Protein AF-A0A0G1N3A7-F1 (afdb_monomer_lite)

Foldseek 3Di:
DVVLVVLLVVLVVVLVVVVVVCVVVVPPEADEDEDEDPSCPPCSNVVSNVVVVVVVVSNYHYDYDPDHPPDPVVVVVVVVVVD

Sequence (83 aa):
MVASNILHQAALELVKMVLTVNRKLEFTQGFDLVLVGSVVQQPEIKDEVAHRLAEANVGANVTIPTQPPVFGAVKMALRSLKS

pLDDT: mean 83.54, std 13.51, range [47.41, 97.19]

Structure (mmCIF, N/CA/C/O backbone):
data_AF-A0A0G1N3A7-F1
#
_entry.id   AF-A0A0G1N3A7-F1
#
loop_
_atom_site.group_PDB
_atom_site.id
_atom_site.type_symbol
_atom_site.label_atom_id
_atom_site.label_alt_id
_atom_site.label_comp_id
_atom_site.label_asym_id
_atom_site.label_entity_id
_atom_site.label_seq_id
_atom_site.pdbx_PDB_ins_code
_atom_site.Cartn_x
_atom_site.Cartn_y
_atom_site.Cartn_z
_atom_site.occupancy
_atom_site.B_iso_or_equiv
_atom_site.auth_seq_id
_atom_site.auth_comp_id
_atom_site.auth_asym_id
_atom_site.auth_atom_id
_atom_site.pdbx_PDB_model_num
ATOM 1 N N . MET A 1 1 ? 20.994 -7.009 -11.731 1.00 63.66 1 MET A N 1
ATOM 2 C CA . MET A 1 1 ? 20.401 -6.023 -12.667 1.00 63.66 1 MET A CA 1
ATOM 3 C C . MET A 1 1 ? 19.937 -4.804 -11.884 1.00 63.66 1 MET A C 1
ATOM 5 O O . MET A 1 1 ? 19.241 -4.976 -10.894 1.00 63.66 1 MET A O 1
ATOM 9 N N . VAL A 1 2 ? 20.307 -3.594 -12.311 1.00 86.25 2 VAL A N 1
ATOM 10 C CA . VAL A 1 2 ? 20.011 -2.329 -11.602 1.00 86.25 2 VAL A CA 1
ATOM 11 C C . VAL A 1 2 ? 18.503 -2.063 -11.469 1.00 86.25 2 VAL A C 1
ATOM 13 O O . VAL A 1 2 ? 18.056 -1.631 -10.413 1.00 86.25 2 VAL A O 1
ATOM 16 N N . ALA A 1 3 ? 17.706 -2.398 -12.489 1.00 85.56 3 ALA A N 1
ATOM 17 C CA . ALA A 1 3 ? 16.260 -2.146 -12.505 1.00 85.56 3 ALA A CA 1
ATOM 18 C C . ALA A 1 3 ? 15.486 -2.867 -11.384 1.00 85.56 3 ALA A C 1
ATOM 20 O O . ALA A 1 3 ? 14.646 -2.260 -10.729 1.00 85.56 3 ALA A O 1
ATOM 21 N N . SER A 1 4 ? 15.811 -4.134 -11.112 1.00 85.69 4 SER A N 1
ATOM 22 C CA . SER A 1 4 ? 15.183 -4.897 -10.022 1.00 85.69 4 SER A CA 1
ATOM 23 C C . SER A 1 4 ? 15.490 -4.284 -8.650 1.00 85.69 4 SER A C 1
ATOM 25 O O . SER A 1 4 ? 14.598 -4.180 -7.812 1.00 85.69 4 SER A O 1
ATOM 27 N N . ASN A 1 5 ? 16.712 -3.776 -8.450 1.00 89.88 5 ASN A N 1
ATOM 28 C CA . ASN A 1 5 ? 17.064 -3.076 -7.216 1.00 89.88 5 ASN A CA 1
ATOM 29 C C . ASN A 1 5 ? 16.292 -1.753 -7.075 1.00 89.88 5 ASN A C 1
ATOM 31 O O . ASN A 1 5 ? 15.845 -1.423 -5.984 1.00 89.88 5 ASN A O 1
ATOM 35 N N . ILE A 1 6 ? 16.078 -1.016 -8.173 1.00 91.00 6 ILE A N 1
ATOM 36 C CA . ILE A 1 6 ? 15.264 0.211 -8.159 1.00 91.00 6 ILE A CA 1
ATOM 37 C C . ILE A 1 6 ? 13.826 -0.093 -7.725 1.00 91.00 6 ILE A C 1
ATOM 39 O O . ILE A 1 6 ? 13.300 0.599 -6.855 1.00 91.00 6 ILE A O 1
ATOM 43 N N . LEU A 1 7 ? 13.200 -1.131 -8.289 1.00 90.69 7 LEU A N 1
ATOM 44 C CA . LEU A 1 7 ? 11.841 -1.531 -7.910 1.00 90.69 7 LEU A CA 1
ATOM 45 C C . LEU A 1 7 ? 11.774 -1.953 -6.439 1.00 90.69 7 LEU A C 1
ATOM 47 O O . LEU A 1 7 ? 10.906 -1.492 -5.704 1.00 90.69 7 LEU A O 1
ATOM 51 N N . HIS A 1 8 ? 12.742 -2.742 -5.977 1.00 91.19 8 HIS A N 1
ATOM 52 C CA . HIS A 1 8 ? 12.821 -3.131 -4.574 1.00 91.19 8 HIS A CA 1
ATOM 53 C C . HIS A 1 8 ? 12.929 -1.915 -3.635 1.00 91.19 8 HIS A C 1
ATOM 55 O O . HIS A 1 8 ? 12.173 -1.805 -2.672 1.00 91.19 8 HIS A O 1
ATOM 61 N N . GLN A 1 9 ? 13.802 -0.950 -3.942 1.00 93.81 9 GLN A N 1
ATOM 62 C CA . GLN A 1 9 ? 13.909 0.286 -3.158 1.00 93.81 9 GLN A CA 1
ATOM 63 C C . GLN A 1 9 ? 12.616 1.114 -3.200 1.00 93.81 9 GLN A C 1
ATOM 65 O O . GLN A 1 9 ? 12.204 1.657 -2.178 1.00 93.81 9 GLN A O 1
ATOM 70 N N . ALA A 1 10 ? 11.929 1.174 -4.343 1.00 93.19 10 ALA A N 1
ATOM 71 C CA . ALA A 1 10 ? 10.641 1.857 -4.444 1.00 93.19 10 ALA A CA 1
ATOM 72 C C . ALA A 1 10 ? 9.575 1.216 -3.535 1.00 93.19 10 ALA A C 1
ATOM 74 O O . ALA A 1 10 ? 8.841 1.932 -2.852 1.00 93.19 10 ALA A O 1
ATOM 75 N N . ALA A 1 11 ? 9.521 -0.118 -3.465 1.00 94.38 11 ALA A N 1
ATOM 76 C CA . ALA A 1 11 ? 8.641 -0.827 -2.538 1.00 94.38 11 ALA A CA 1
ATOM 77 C C . ALA A 1 11 ? 8.976 -0.508 -1.069 1.00 94.38 11 ALA A C 1
ATOM 79 O O . ALA A 1 11 ? 8.072 -0.230 -0.279 1.00 94.38 11 ALA A O 1
ATOM 80 N N . LEU A 1 12 ? 10.265 -0.462 -0.709 1.00 95.38 12 LEU A N 1
ATOM 81 C CA . LEU A 1 12 ? 10.710 -0.077 0.636 1.00 95.38 12 LEU A CA 1
ATOM 82 C C . LEU A 1 12 ? 10.259 1.334 1.024 1.00 95.38 12 LEU A C 1
ATOM 84 O O . LEU A 1 12 ? 9.798 1.547 2.147 1.00 95.38 12 LEU A O 1
ATOM 88 N N . GLU A 1 13 ? 10.376 2.296 0.113 1.00 96.00 13 GLU A N 1
ATOM 89 C CA . GLU A 1 13 ? 9.944 3.673 0.361 1.00 96.00 13 GLU A CA 1
ATOM 90 C C . GLU A 1 13 ? 8.421 3.778 0.526 1.00 96.00 13 GLU A C 1
ATOM 92 O O . GLU A 1 13 ? 7.944 4.468 1.432 1.00 96.00 13 GLU A O 1
ATOM 97 N N . LEU A 1 14 ? 7.641 3.025 -0.260 1.00 94.94 14 LEU A N 1
ATOM 98 C CA . LEU A 1 14 ? 6.187 2.939 -0.074 1.00 94.94 14 LEU A CA 1
ATOM 99 C C . LEU A 1 14 ? 5.823 2.390 1.311 1.00 94.94 14 LEU A C 1
ATOM 101 O O . LEU A 1 14 ? 4.977 2.965 1.998 1.00 94.94 14 LEU A O 1
ATOM 105 N N . 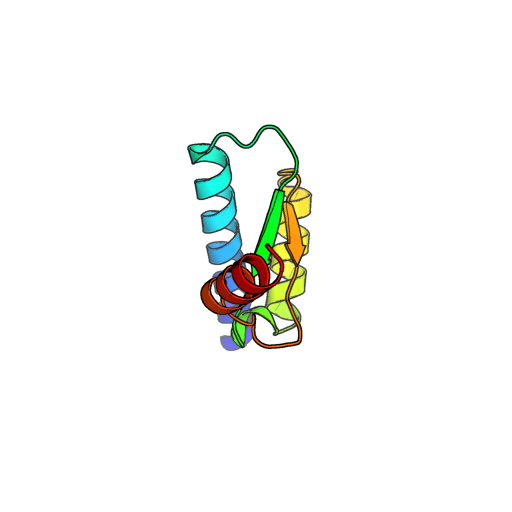VAL A 1 15 ? 6.492 1.324 1.757 1.00 96.12 15 VAL A N 1
ATOM 106 C CA . VAL A 1 15 ? 6.285 0.754 3.097 1.00 96.12 15 VAL A CA 1
ATOM 107 C C . VAL A 1 15 ? 6.612 1.785 4.177 1.00 96.12 15 VAL A C 1
ATOM 109 O O . VAL A 1 15 ? 5.798 2.014 5.071 1.00 96.12 15 VAL A O 1
ATOM 112 N N . LYS A 1 16 ? 7.755 2.478 4.085 1.00 97.19 16 LYS A N 1
ATOM 113 C CA . LYS A 1 16 ? 8.133 3.529 5.049 1.00 97.19 16 LYS A CA 1
ATOM 114 C C . LYS A 1 16 ? 7.093 4.641 5.130 1.00 97.19 16 LYS A C 1
ATOM 116 O O . LYS A 1 16 ? 6.797 5.113 6.230 1.00 97.19 16 LYS A O 1
ATOM 121 N N . MET A 1 17 ? 6.530 5.052 3.997 1.00 95.62 17 MET A N 1
ATOM 122 C CA . MET A 1 17 ? 5.478 6.064 3.954 1.00 95.62 17 MET A CA 1
ATOM 123 C C . MET A 1 17 ? 4.234 5.594 4.717 1.00 95.62 17 MET A C 1
ATOM 125 O O . MET A 1 17 ? 3.746 6.315 5.588 1.00 95.62 17 MET A O 1
ATOM 129 N N . VAL A 1 18 ? 3.771 4.369 4.458 1.00 94.75 18 VAL A N 1
ATOM 130 C CA . VAL A 1 18 ? 2.615 3.780 5.152 1.00 94.75 18 VAL A CA 1
ATOM 131 C C . VAL A 1 18 ? 2.869 3.682 6.655 1.00 94.75 18 VAL A C 1
ATOM 133 O O . VAL A 1 18 ? 2.053 4.155 7.440 1.00 94.75 18 VAL A O 1
ATOM 136 N N . LEU A 1 19 ? 4.020 3.147 7.072 1.00 94.88 19 LEU A N 1
ATOM 137 C CA . LEU A 1 19 ? 4.376 3.019 8.491 1.00 94.88 19 LEU A CA 1
ATOM 138 C C . LEU A 1 19 ? 4.475 4.379 9.192 1.00 94.88 19 LEU A C 1
ATOM 140 O O . LEU A 1 19 ? 4.120 4.509 10.364 1.00 94.88 19 LEU A O 1
ATOM 144 N N . THR A 1 20 ? 4.943 5.400 8.475 1.00 95.88 20 THR A N 1
ATOM 145 C CA . THR A 1 20 ? 5.028 6.771 8.983 1.00 95.88 20 THR A CA 1
ATOM 146 C C . THR A 1 20 ? 3.641 7.360 9.210 1.00 95.88 20 THR A C 1
ATOM 148 O O . THR A 1 20 ? 3.396 7.942 10.265 1.00 95.88 20 THR A O 1
ATOM 151 N N . VAL A 1 21 ? 2.728 7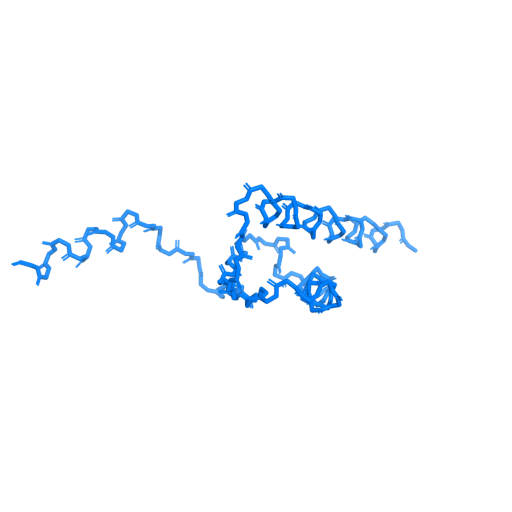.198 8.250 1.00 93.94 21 VAL A N 1
ATOM 152 C CA . VAL A 1 21 ? 1.336 7.649 8.387 1.00 93.94 21 VAL A CA 1
ATOM 153 C C . VAL A 1 21 ? 0.637 6.885 9.507 1.00 93.94 21 VAL A C 1
ATOM 155 O O . VAL A 1 21 ? 0.045 7.516 10.376 1.00 93.94 21 VAL A O 1
ATOM 158 N N . ASN A 1 22 ? 0.785 5.559 9.548 1.00 92.31 22 ASN A N 1
ATOM 159 C CA . ASN A 1 22 ? 0.229 4.707 10.596 1.00 92.31 22 ASN A CA 1
ATOM 160 C C . ASN A 1 22 ? 0.643 5.172 11.997 1.00 92.31 22 ASN A C 1
ATOM 162 O O . ASN A 1 22 ? -0.193 5.322 12.880 1.00 92.31 22 ASN A O 1
ATOM 166 N N . ARG A 1 23 ? 1.935 5.467 12.180 1.00 92.75 23 ARG A N 1
ATOM 167 C CA . ARG A 1 23 ? 2.471 5.966 13.451 1.00 92.75 23 ARG A CA 1
ATOM 168 C C . ARG A 1 23 ? 1.941 7.350 13.807 1.00 92.75 23 ARG A C 1
ATOM 170 O O . ARG A 1 23 ? 1.664 7.602 14.968 1.00 92.75 23 ARG A O 1
ATOM 177 N N . LYS A 1 24 ? 1.834 8.250 12.828 1.00 95.00 24 LYS A N 1
ATOM 178 C CA . LYS A 1 24 ? 1.360 9.624 13.053 1.00 95.00 24 LYS A CA 1
ATOM 179 C C . LYS A 1 24 ? -0.128 9.696 13.376 1.00 95.00 24 LYS A C 1
ATOM 181 O O . LYS A 1 24 ? -0.531 10.588 14.108 1.00 95.00 24 LYS A O 1
ATOM 186 N N . LEU A 1 25 ? -0.924 8.816 12.776 1.00 91.00 25 LEU A N 1
ATOM 187 C CA . LEU A 1 25 ? -2.371 8.764 12.979 1.00 91.00 25 LEU A CA 1
ATOM 188 C C . LEU A 1 25 ? -2.776 7.804 14.099 1.00 91.00 25 LEU A C 1
ATOM 190 O O . LEU A 1 25 ? -3.957 7.736 14.419 1.00 91.00 25 LEU A O 1
ATOM 194 N N . GLU A 1 26 ? -1.808 7.081 14.670 1.00 90.75 26 GLU A N 1
ATOM 195 C CA . GLU A 1 26 ? -2.006 6.121 15.755 1.00 90.75 26 GLU A CA 1
ATOM 196 C C . GLU A 1 26 ? -3.149 5.141 15.454 1.00 90.75 26 GLU A C 1
ATOM 198 O O . GLU A 1 26 ? -4.018 4.905 16.293 1.00 90.75 26 GLU A O 1
ATOM 203 N N . PHE A 1 27 ? -3.185 4.568 14.240 1.00 84.69 27 PHE A N 1
ATOM 204 C CA . PHE A 1 27 ? -4.211 3.571 13.933 1.00 84.69 27 PHE A CA 1
ATOM 205 C C . PHE A 1 27 ? -4.051 2.373 14.874 1.00 84.69 27 PHE A C 1
ATOM 207 O O . PHE A 1 27 ? -3.049 1.661 14.861 1.00 84.69 27 PHE A O 1
ATOM 214 N N . THR A 1 28 ? -5.060 2.175 15.717 1.00 79.62 28 THR A N 1
ATOM 215 C CA . THR A 1 28 ? -5.122 1.095 16.711 1.00 79.62 28 THR A CA 1
ATOM 216 C C . THR A 1 28 ? -5.823 -0.153 16.178 1.00 79.62 28 THR A C 1
ATOM 218 O O . THR A 1 28 ? -5.760 -1.213 16.796 1.00 79.62 28 THR A O 1
ATOM 221 N N . GLN A 1 29 ? -6.489 -0.035 15.030 1.00 83.62 29 GLN A N 1
ATOM 222 C CA . GLN A 1 29 ? -7.194 -1.108 14.338 1.00 83.62 29 GLN A CA 1
ATOM 223 C C . GLN A 1 29 ? -6.594 -1.303 12.945 1.00 83.62 29 GLN A C 1
ATOM 225 O O . GLN A 1 29 ? -5.935 -0.406 12.416 1.00 83.62 29 GLN A O 1
ATOM 230 N N . GLY A 1 30 ? -6.841 -2.472 12.347 1.00 83.69 30 GLY A N 1
ATOM 231 C CA . GLY A 1 30 ? -6.480 -2.701 10.951 1.00 83.69 30 GLY A CA 1
ATOM 232 C C . GLY A 1 30 ? -7.144 -1.677 10.027 1.00 83.69 30 GLY A C 1
ATOM 233 O O . GLY A 1 30 ? -8.249 -1.206 10.302 1.00 83.69 30 GLY A O 1
ATOM 234 N N . PHE A 1 31 ? -6.465 -1.320 8.941 1.00 86.88 31 PHE A N 1
ATOM 235 C CA . PHE A 1 31 ? -6.918 -0.291 8.008 1.00 86.88 31 PHE A CA 1
ATOM 236 C C . PHE A 1 31 ? -6.790 -0.756 6.562 1.00 86.88 31 PHE A C 1
ATOM 238 O O . PHE A 1 31 ? -5.882 -1.508 6.206 1.00 86.88 31 PHE A O 1
ATOM 245 N N . ASP A 1 32 ? -7.682 -0.264 5.706 1.00 87.81 32 ASP A N 1
ATOM 246 C CA . ASP A 1 32 ? -7.618 -0.545 4.277 1.00 87.81 32 ASP A CA 1
ATOM 247 C C . ASP A 1 32 ? -6.607 0.387 3.603 1.00 87.81 32 ASP A C 1
ATOM 249 O O . ASP A 1 32 ? -6.758 1.612 3.600 1.00 87.81 32 ASP A O 1
ATOM 253 N N . LEU A 1 33 ? -5.571 -0.198 3.001 1.00 89.69 33 LEU A N 1
ATOM 254 C CA . LEU A 1 33 ? -4.578 0.522 2.215 1.00 89.69 33 LEU A CA 1
ATOM 255 C C . LEU A 1 33 ? -4.877 0.335 0.730 1.00 89.69 33 LEU A C 1
ATOM 257 O O . LEU A 1 33 ? -4.594 -0.716 0.156 1.00 89.69 33 LEU A O 1
ATOM 261 N N . VAL A 1 34 ? -5.405 1.374 0.089 1.00 89.25 34 VAL A N 1
ATOM 262 C CA . VAL A 1 34 ? -5.668 1.357 -1.354 1.00 89.25 34 VAL A CA 1
ATOM 263 C C . VAL A 1 34 ? -4.494 1.985 -2.100 1.00 89.25 34 VAL A C 1
ATOM 265 O O . VAL A 1 34 ? -4.255 3.187 -1.985 1.00 89.25 34 VAL A O 1
ATOM 268 N N . LEU A 1 35 ? -3.775 1.186 -2.889 1.00 87.81 35 LEU A N 1
ATOM 269 C CA . LEU A 1 35 ? -2.662 1.654 -3.719 1.00 87.81 35 LEU A CA 1
ATOM 270 C C . LEU A 1 35 ? -3.102 1.747 -5.178 1.00 87.81 35 LEU A C 1
ATOM 272 O O . LEU A 1 35 ? -3.606 0.781 -5.742 1.00 87.81 35 LEU A O 1
ATOM 276 N N . VAL A 1 36 ? -2.888 2.903 -5.804 1.00 86.50 36 VAL A N 1
ATOM 277 C CA . VAL A 1 36 ? -3.303 3.174 -7.186 1.00 86.50 36 VAL A CA 1
ATOM 278 C C . VAL A 1 36 ? -2.106 3.652 -7.998 1.00 86.50 36 VAL A C 1
ATOM 280 O O . VAL A 1 36 ? -1.351 4.509 -7.549 1.00 86.50 36 VAL A O 1
ATOM 283 N N . GLY A 1 37 ? -1.968 3.132 -9.216 1.00 84.81 37 GLY A N 1
ATOM 284 C CA . GLY A 1 37 ? -0.946 3.542 -10.178 1.00 84.81 37 GLY A CA 1
ATOM 285 C C . GLY A 1 37 ? -0.354 2.349 -10.923 1.00 84.81 37 GLY A C 1
ATOM 286 O O . GLY A 1 37 ? -0.415 1.218 -10.450 1.00 84.81 37 GLY A O 1
ATOM 287 N N . SER A 1 38 ? 0.246 2.594 -12.086 1.00 86.69 38 SER A N 1
ATOM 288 C CA . SER A 1 38 ? 0.857 1.540 -12.913 1.00 86.69 38 SER A CA 1
ATOM 289 C C . SER A 1 38 ? 2.048 0.854 -12.235 1.00 86.69 38 SER A C 1
ATOM 291 O O . SER A 1 38 ? 2.291 -0.331 -12.451 1.00 86.69 38 SER A O 1
ATOM 293 N N . VAL A 1 39 ? 2.780 1.582 -11.388 1.00 87.31 39 VAL A N 1
ATOM 294 C CA . VAL A 1 39 ? 3.957 1.063 -10.671 1.00 87.31 39 VAL A CA 1
ATOM 295 C C . VAL A 1 39 ? 3.559 0.039 -9.610 1.00 87.31 39 VAL A C 1
ATOM 297 O O . VAL A 1 39 ? 4.173 -1.016 -9.516 1.00 87.31 39 VAL A O 1
ATOM 300 N N . VAL A 1 40 ? 2.497 0.303 -8.845 1.00 89.50 40 VAL A N 1
ATOM 301 C CA . VAL A 1 40 ? 2.035 -0.615 -7.788 1.00 89.50 40 VAL A CA 1
ATOM 302 C C . VAL A 1 40 ? 1.331 -1.856 -8.347 1.00 89.50 40 VAL A C 1
ATOM 304 O O . VAL A 1 40 ? 1.121 -2.817 -7.620 1.00 89.50 40 VAL A O 1
ATOM 307 N N . GLN A 1 41 ? 0.991 -1.862 -9.639 1.00 88.75 41 GLN A N 1
ATOM 308 C CA . GLN A 1 41 ? 0.464 -3.042 -10.330 1.00 88.75 41 GLN A CA 1
ATOM 309 C C . GLN A 1 41 ? 1.554 -4.054 -10.711 1.00 88.75 41 GLN A C 1
ATOM 311 O 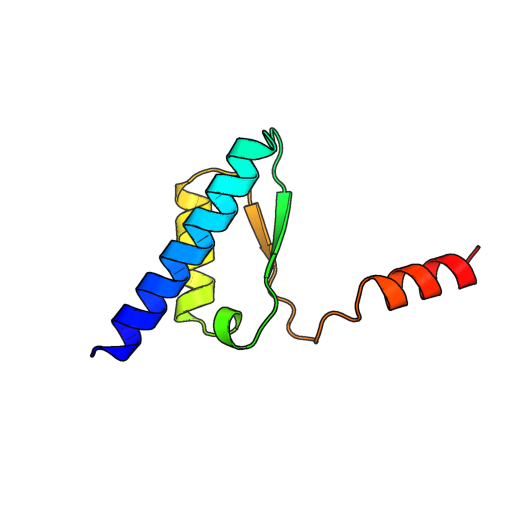O . GLN A 1 41 ? 1.215 -5.183 -11.061 1.00 88.75 41 GLN A O 1
ATOM 316 N N . GLN A 1 42 ? 2.838 -3.679 -10.645 1.00 89.81 42 GLN A N 1
ATOM 317 C CA . GLN A 1 42 ? 3.932 -4.618 -10.889 1.00 89.81 42 GLN A CA 1
ATOM 318 C C . GLN A 1 42 ? 3.994 -5.649 -9.746 1.00 89.81 42 GLN A C 1
ATOM 320 O O . GLN A 1 42 ? 4.003 -5.232 -8.581 1.00 89.81 42 GLN A O 1
ATOM 325 N N . PRO A 1 43 ? 4.039 -6.964 -10.036 1.00 89.38 43 PRO A N 1
ATOM 326 C CA . PRO A 1 43 ? 4.071 -8.013 -9.013 1.00 89.38 43 PRO A CA 1
ATOM 327 C C . PRO A 1 43 ? 5.182 -7.810 -7.979 1.00 89.38 43 PRO A C 1
ATOM 329 O O . PRO A 1 43 ? 4.937 -7.900 -6.782 1.00 89.38 43 PRO A O 1
ATOM 332 N N . GLU A 1 44 ? 6.372 -7.411 -8.427 1.00 90.12 44 GLU A N 1
ATOM 333 C CA . GLU A 1 44 ? 7.545 -7.195 -7.577 1.00 90.12 44 GLU A CA 1
ATOM 334 C C . GLU A 1 44 ? 7.349 -6.059 -6.570 1.00 90.12 44 GLU A C 1
ATOM 336 O O . GLU A 1 44 ? 7.969 -6.062 -5.514 1.00 90.12 44 GLU A O 1
ATOM 341 N N . ILE A 1 45 ? 6.498 -5.078 -6.882 1.00 92.31 45 ILE A N 1
ATOM 342 C CA . ILE A 1 45 ? 6.146 -4.005 -5.947 1.00 92.31 45 ILE A CA 1
ATOM 343 C C . ILE A 1 45 ? 5.012 -4.462 -5.039 1.00 92.31 45 ILE A C 1
ATOM 345 O O . ILE A 1 45 ? 5.088 -4.300 -3.823 1.00 92.31 45 ILE A O 1
ATOM 349 N N . LYS A 1 46 ? 3.951 -5.017 -5.629 1.00 90.88 46 LYS A N 1
ATOM 350 C CA . LYS A 1 46 ? 2.756 -5.450 -4.906 1.00 90.88 46 LYS A CA 1
ATOM 351 C C . LYS A 1 46 ? 3.104 -6.450 -3.808 1.00 90.88 46 LYS A C 1
ATOM 353 O O . LYS A 1 46 ? 2.703 -6.256 -2.660 1.00 90.88 46 LYS A O 1
ATOM 358 N N . ASP A 1 47 ? 3.825 -7.501 -4.174 1.00 91.62 47 ASP A N 1
ATOM 359 C CA . ASP A 1 47 ? 4.105 -8.620 -3.285 1.00 91.62 47 ASP A CA 1
ATOM 360 C C . ASP A 1 47 ? 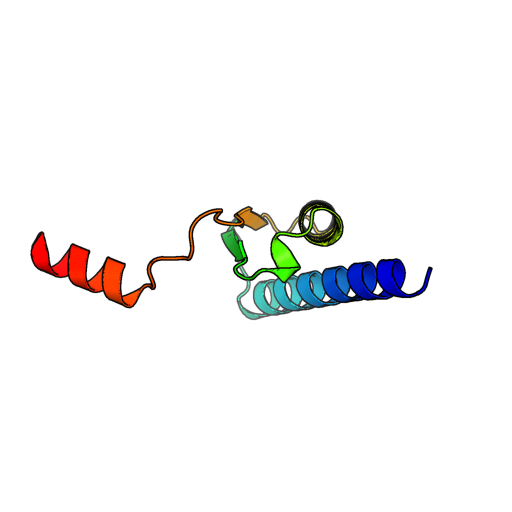5.085 -8.191 -2.189 1.00 91.62 47 ASP A C 1
ATOM 362 O O . ASP A 1 47 ? 4.867 -8.491 -1.017 1.00 91.62 47 ASP A O 1
ATOM 366 N N . GLU A 1 48 ? 6.090 -7.384 -2.537 1.00 93.31 48 GLU A N 1
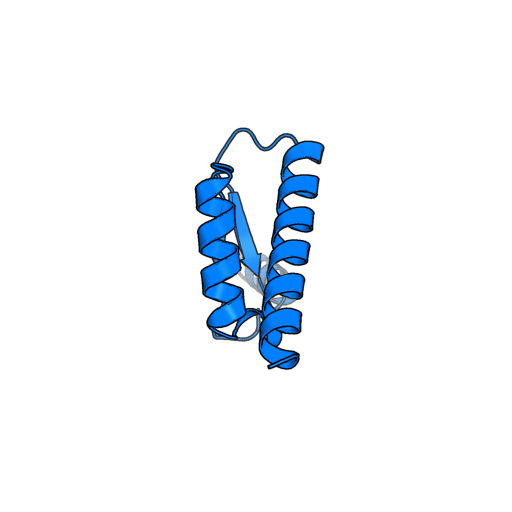ATOM 367 C CA . GLU A 1 48 ? 7.062 -6.840 -1.584 1.00 93.31 48 GLU A CA 1
ATOM 368 C C . GLU A 1 48 ? 6.406 -5.903 -0.558 1.00 93.31 48 GLU A C 1
ATOM 370 O O . GLU A 1 48 ? 6.668 -6.001 0.643 1.00 93.31 48 GLU A O 1
ATOM 375 N N . VAL A 1 49 ? 5.520 -5.005 -1.004 1.00 94.50 49 VAL A N 1
ATOM 376 C CA . VAL A 1 49 ? 4.796 -4.092 -0.107 1.00 94.50 49 VAL A CA 1
ATOM 377 C C . VAL A 1 49 ? 3.857 -4.872 0.812 1.00 94.50 49 VAL A C 1
ATOM 379 O O . VAL A 1 49 ? 3.849 -4.627 2.019 1.00 94.50 49 VAL A O 1
ATOM 382 N N . ALA A 1 50 ? 3.087 -5.820 0.271 1.00 92.44 50 ALA A N 1
ATOM 383 C CA . ALA A 1 50 ? 2.172 -6.638 1.063 1.00 92.44 50 ALA A CA 1
ATOM 384 C C . ALA A 1 50 ? 2.922 -7.478 2.106 1.00 92.44 50 ALA A C 1
ATOM 386 O O . ALA A 1 50 ? 2.543 -7.484 3.278 1.00 92.44 50 ALA A O 1
ATOM 387 N N . HIS A 1 51 ? 4.016 -8.127 1.701 1.00 94.00 51 HIS A N 1
ATOM 388 C CA . HIS A 1 51 ? 4.851 -8.933 2.583 1.00 94.00 51 HIS A CA 1
ATOM 389 C C . HIS A 1 51 ? 5.410 -8.104 3.745 1.00 94.00 51 HIS A C 1
ATOM 391 O O . HIS A 1 51 ? 5.203 -8.452 4.905 1.00 94.00 51 HIS A O 1
ATOM 397 N N . ARG A 1 52 ? 6.029 -6.955 3.461 1.00 94.62 52 ARG A N 1
ATOM 398 C CA . ARG A 1 52 ? 6.646 -6.116 4.501 1.00 94.62 52 ARG A CA 1
ATOM 399 C C . ARG A 1 52 ? 5.649 -5.460 5.443 1.00 94.62 52 ARG A C 1
ATOM 401 O O . ARG A 1 52 ? 5.953 -5.273 6.619 1.00 94.62 52 ARG A O 1
ATOM 408 N N . LEU A 1 53 ? 4.471 -5.080 4.950 1.00 94.00 53 LEU A N 1
ATOM 409 C CA . LEU A 1 53 ? 3.418 -4.546 5.816 1.00 94.00 53 LEU A CA 1
ATOM 410 C C . LEU A 1 53 ? 2.840 -5.629 6.735 1.00 94.00 53 LEU A C 1
ATOM 412 O O . LEU A 1 53 ? 2.507 -5.324 7.881 1.00 94.00 53 LEU A O 1
ATOM 416 N N . ALA A 1 54 ? 2.778 -6.880 6.268 1.00 92.38 54 ALA A N 1
ATOM 417 C CA . ALA A 1 54 ? 2.420 -8.018 7.107 1.00 92.38 54 ALA A CA 1
ATOM 418 C C . ALA A 1 54 ? 3.492 -8.290 8.178 1.00 92.38 54 ALA A C 1
ATOM 420 O O . ALA A 1 54 ? 3.149 -8.429 9.349 1.00 92.38 54 ALA A O 1
ATOM 421 N N . GLU A 1 55 ? 4.781 -8.277 7.816 1.00 95.12 55 GLU A N 1
ATOM 422 C CA . GLU A 1 55 ? 5.893 -8.419 8.774 1.00 95.12 55 GLU A CA 1
ATOM 423 C C . GLU A 1 55 ? 5.910 -7.308 9.832 1.00 95.12 55 GLU A C 1
ATOM 425 O O . GLU A 1 55 ? 6.190 -7.559 11.003 1.00 95.12 55 GLU A O 1
ATOM 430 N N . ALA A 1 56 ? 5.572 -6.078 9.440 1.00 92.06 56 ALA A N 1
ATOM 431 C CA . ALA A 1 56 ? 5.476 -4.947 10.359 1.00 92.06 56 ALA A CA 1
ATOM 432 C C . ALA A 1 56 ? 4.267 -5.028 11.313 1.00 92.06 56 ALA A C 1
ATOM 434 O O . ALA A 1 56 ? 4.151 -4.189 12.206 1.00 92.06 56 ALA A O 1
ATOM 435 N N . ASN A 1 57 ? 3.369 -6.005 11.124 1.00 89.56 57 ASN A N 1
ATOM 436 C CA . ASN A 1 57 ? 2.177 -6.250 11.936 1.00 89.56 57 ASN A CA 1
ATOM 437 C C . ASN A 1 57 ? 1.303 -4.997 12.156 1.00 89.56 57 ASN A C 1
ATOM 439 O O . ASN A 1 57 ? 0.767 -4.772 13.239 1.00 89.56 57 ASN A O 1
ATOM 443 N N . VAL A 1 58 ? 1.164 -4.157 11.123 1.00 88.62 58 VAL A N 1
ATOM 444 C CA . VAL A 1 58 ? 0.385 -2.903 11.197 1.00 88.62 58 VAL A CA 1
ATOM 445 C C . VAL A 1 58 ? -1.087 -3.064 10.807 1.00 88.62 58 VAL A C 1
ATOM 447 O O . VAL A 1 58 ? -1.801 -2.075 10.695 1.00 88.62 58 VAL A O 1
ATOM 450 N N . GLY A 1 59 ? -1.553 -4.296 10.572 1.00 87.25 59 GLY A N 1
ATOM 451 C CA . GLY A 1 59 ? -2.955 -4.572 10.234 1.00 87.25 59 GLY A CA 1
ATOM 452 C C . GLY A 1 59 ? -3.427 -3.942 8.915 1.00 87.25 59 GLY A C 1
ATOM 453 O O . GLY A 1 59 ? -4.617 -3.681 8.759 1.00 87.25 59 GLY A O 1
ATOM 454 N N . ALA A 1 60 ? -2.514 -3.661 7.981 1.00 91.31 60 ALA A N 1
ATOM 455 C CA . ALA A 1 60 ? -2.847 -3.049 6.699 1.00 91.31 60 ALA A CA 1
ATOM 456 C C . ALA A 1 60 ? -3.423 -4.081 5.712 1.00 91.31 60 ALA A C 1
ATOM 458 O O . ALA A 1 60 ? -2.721 -4.998 5.285 1.00 91.31 60 ALA A O 1
ATOM 459 N N . ASN A 1 61 ? -4.666 -3.884 5.275 1.00 88.44 61 ASN A N 1
ATOM 460 C CA . ASN A 1 61 ? -5.292 -4.662 4.207 1.00 88.44 61 ASN A CA 1
ATOM 461 C C . ASN A 1 61 ? -4.984 -4.018 2.851 1.00 88.44 61 ASN A C 1
ATOM 463 O O . ASN A 1 61 ? -5.632 -3.052 2.437 1.00 88.44 61 ASN A O 1
ATOM 467 N N . VAL A 1 62 ? -3.972 -4.530 2.151 1.00 89.75 62 VAL A N 1
ATOM 468 C CA . VAL A 1 62 ? -3.524 -3.955 0.874 1.00 89.75 62 VAL A CA 1
ATOM 469 C C . VAL A 1 62 ? -4.490 -4.312 -0.256 1.00 89.75 62 VAL A C 1
ATOM 471 O O . VAL A 1 62 ? -4.655 -5.477 -0.609 1.00 89.75 62 VAL A O 1
ATOM 474 N N . THR A 1 63 ? -5.085 -3.294 -0.875 1.00 87.19 63 THR A N 1
ATOM 475 C CA . THR A 1 63 ? -5.952 -3.420 -2.051 1.00 87.19 63 THR A CA 1
ATOM 476 C C . THR A 1 63 ? -5.363 -2.644 -3.223 1.00 87.19 63 THR A C 1
ATOM 478 O O . THR A 1 63 ? -5.141 -1.437 -3.135 1.00 87.19 63 THR A O 1
ATOM 481 N N . ILE A 1 64 ? -5.159 -3.323 -4.354 1.00 86.44 64 ILE A N 1
ATOM 482 C CA . ILE A 1 64 ? -4.722 -2.700 -5.610 1.00 86.44 64 ILE A CA 1
ATOM 483 C C . ILE A 1 64 ? -5.837 -2.902 -6.636 1.00 86.44 64 ILE A C 1
ATOM 485 O O . ILE A 1 64 ? -6.020 -4.021 -7.121 1.00 86.44 64 ILE A O 1
ATOM 489 N N . PRO A 1 65 ? -6.640 -1.868 -6.934 1.00 80.25 65 PRO A N 1
ATOM 490 C CA . PRO A 1 65 ? -7.754 -2.008 -7.849 1.00 80.25 65 PRO A CA 1
ATOM 491 C C . PRO A 1 65 ? -7.246 -2.223 -9.281 1.00 80.25 65 PRO A C 1
ATOM 493 O O . PRO A 1 65 ? -6.319 -1.560 -9.751 1.00 80.25 65 PRO A O 1
ATOM 496 N N . THR A 1 66 ? -7.879 -3.163 -9.980 1.00 74.00 66 THR A N 1
ATOM 497 C CA . THR A 1 66 ? -7.599 -3.479 -11.391 1.00 74.00 66 THR A CA 1
ATOM 498 C C . THR A 1 66 ? -8.260 -2.494 -12.350 1.00 74.00 66 THR A C 1
ATOM 500 O O . THR A 1 66 ? -7.801 -2.320 -13.475 1.00 74.00 66 THR A O 1
ATOM 503 N N . GLN A 1 67 ? -9.322 -1.823 -11.904 1.00 71.12 67 GLN A N 1
ATOM 504 C CA . GLN A 1 67 ? -9.951 -0.722 -12.623 1.00 71.12 67 GLN A CA 1
ATOM 505 C C . GLN A 1 67 ? -9.441 0.610 -12.063 1.00 71.12 67 GLN A C 1
ATOM 507 O O . GLN A 1 67 ? -9.226 0.705 -10.849 1.00 71.12 67 GLN A O 1
ATOM 512 N N . PRO A 1 68 ? -9.274 1.650 -12.903 1.00 63.81 68 PRO A N 1
ATOM 513 C CA . PRO A 1 68 ? -8.965 2.986 -12.416 1.00 63.81 68 PRO A CA 1
ATOM 514 C C . PRO A 1 68 ? -9.978 3.354 -11.331 1.00 63.81 68 PRO A C 1
ATOM 516 O O . PRO A 1 68 ? -11.178 3.139 -11.539 1.00 63.81 68 PRO A O 1
ATOM 519 N N . PRO A 1 69 ? -9.545 3.866 -10.168 1.00 61.94 69 PRO A N 1
ATOM 520 C CA . PRO A 1 69 ? -10.492 4.283 -9.157 1.00 61.94 69 PRO A CA 1
ATOM 521 C C . PRO A 1 69 ? -11.382 5.345 -9.786 1.00 61.94 69 PRO A C 1
ATOM 523 O O . PRO A 1 69 ? -10.928 6.424 -10.165 1.00 61.94 69 PRO A O 1
ATOM 526 N N . VAL A 1 70 ? -12.667 5.033 -9.911 1.00 60.78 70 VAL A N 1
ATOM 527 C CA . VAL A 1 70 ? -13.665 6.048 -10.206 1.00 60.78 70 VAL A CA 1
ATOM 528 C C . VAL A 1 70 ? -13.640 6.971 -8.987 1.00 60.78 70 VAL A C 1
ATOM 530 O O . VAL A 1 70 ? -14.054 6.574 -7.894 1.00 60.78 70 VAL A O 1
ATOM 533 N N . PHE A 1 71 ? -12.982 8.122 -9.159 1.00 62.50 71 PHE A N 1
ATOM 534 C CA . PHE A 1 71 ? -12.535 9.019 -8.096 1.00 62.50 71 PHE A CA 1
ATOM 535 C C . PHE A 1 71 ? -13.642 9.304 -7.081 1.00 62.50 71 PHE A C 1
ATOM 537 O O . PHE A 1 71 ? -14.825 9.328 -7.424 1.00 62.50 71 PHE A O 1
ATOM 544 N N . GLY A 1 72 ? -13.246 9.570 -5.832 1.00 60.41 72 GLY A N 1
ATOM 545 C CA . GLY A 1 72 ? -14.151 9.869 -4.718 1.00 60.41 72 GLY A CA 1
ATOM 546 C C . GLY A 1 72 ? -15.267 10.856 -5.072 1.00 60.41 72 GLY A C 1
ATOM 547 O O . GLY A 1 72 ? -16.391 10.644 -4.642 1.00 60.41 72 GLY A O 1
ATOM 548 N N . ALA A 1 73 ? -15.015 11.834 -5.948 1.00 57.94 73 ALA A N 1
ATOM 549 C CA . ALA A 1 73 ? -16.028 12.755 -6.467 1.00 57.94 73 ALA A CA 1
ATOM 550 C C . ALA A 1 73 ? -17.201 12.056 -7.184 1.00 57.94 73 ALA A C 1
ATOM 552 O O . ALA A 1 73 ? -18.353 12.404 -6.951 1.00 57.94 73 ALA A O 1
ATOM 553 N N . VAL A 1 74 ? -16.942 11.029 -7.998 1.00 56.41 74 VAL A N 1
ATOM 554 C CA . VAL A 1 74 ? -17.990 10.260 -8.688 1.00 56.41 74 VAL A CA 1
ATOM 555 C C . VAL A 1 74 ? -18.751 9.379 -7.702 1.00 56.41 74 VAL A C 1
ATOM 557 O O . VAL A 1 74 ? -19.974 9.321 -7.751 1.00 56.41 74 VAL A O 1
ATOM 560 N N . LYS A 1 75 ? -18.065 8.737 -6.747 1.00 63.12 75 LYS A N 1
ATOM 561 C CA . LYS A 1 75 ? -18.747 7.986 -5.676 1.00 63.12 75 LYS A CA 1
ATOM 562 C C . LYS A 1 75 ? -19.566 8.902 -4.754 1.00 63.12 75 LYS A C 1
ATOM 564 O O . LYS A 1 75 ? -20.636 8.493 -4.312 1.00 63.12 75 LYS A O 1
ATOM 569 N N . MET A 1 76 ? -19.102 10.123 -4.485 1.00 57.75 76 MET A N 1
ATOM 570 C CA . MET A 1 76 ? -19.835 11.141 -3.722 1.00 57.75 76 MET A CA 1
ATOM 571 C C . MET A 1 76 ? -21.061 11.642 -4.496 1.00 57.75 76 MET A C 1
ATOM 573 O O . MET A 1 76 ? -22.151 11.654 -3.933 1.00 57.75 76 MET A O 1
ATOM 577 N N . ALA A 1 77 ? -20.920 11.939 -5.791 1.00 55.62 77 ALA A N 1
ATOM 578 C CA . ALA A 1 77 ? -22.029 12.337 -6.664 1.00 55.62 77 ALA A CA 1
ATOM 579 C C . ALA A 1 77 ? -23.083 11.224 -6.828 1.00 55.62 77 ALA A C 1
ATOM 581 O O . ALA A 1 77 ? -24.285 11.476 -6.811 1.00 55.62 77 ALA A O 1
ATOM 582 N N . LEU A 1 78 ? -22.653 9.962 -6.925 1.00 54.84 78 LEU A N 1
ATOM 583 C CA . LEU A 1 78 ? -23.564 8.816 -6.983 1.00 54.84 78 LEU A CA 1
ATOM 584 C C . LEU A 1 78 ? -24.283 8.553 -5.650 1.00 54.84 78 LEU A C 1
ATOM 586 O O . LEU A 1 78 ? -25.376 7.992 -5.664 1.00 54.84 78 LEU A O 1
ATOM 590 N N . ARG A 1 79 ? -23.701 8.941 -4.505 1.00 65.38 79 ARG A N 1
ATOM 591 C CA . ARG A 1 79 ? -24.388 8.890 -3.203 1.00 65.38 79 ARG A CA 1
ATOM 592 C C . ARG A 1 79 ? -25.444 9.986 -3.080 1.00 65.38 79 ARG A C 1
ATOM 594 O O . ARG A 1 79 ? -26.518 9.689 -2.584 1.00 65.38 79 ARG A O 1
ATOM 6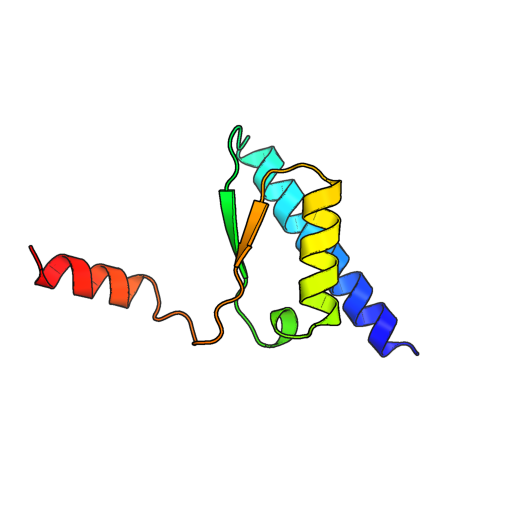01 N N . SER A 1 80 ? -25.187 11.202 -3.567 1.00 58.22 80 SER A N 1
ATOM 602 C CA . SER A 1 80 ? -26.162 12.304 -3.503 1.00 58.22 80 SER A CA 1
ATOM 603 C C . SER A 1 80 ? -27.371 12.133 -4.426 1.00 58.22 80 SER A C 1
ATOM 605 O O . SER A 1 80 ? -28.393 12.749 -4.176 1.00 58.22 80 SER A O 1
ATOM 607 N N . LEU A 1 81 ? -27.269 11.314 -5.480 1.00 59.34 81 LEU A N 1
ATOM 608 C CA . LEU A 1 81 ? -28.387 10.999 -6.386 1.00 59.34 81 LEU A CA 1
ATOM 609 C C . LEU A 1 81 ? -29.317 9.889 -5.865 1.00 59.34 81 LEU A C 1
ATOM 611 O O . LEU A 1 81 ? -30.359 9.639 -6.465 1.00 59.34 81 LEU A O 1
ATOM 615 N N . LYS A 1 82 ? -28.915 9.172 -4.808 1.00 49.50 82 LYS A N 1
ATOM 616 C CA . LYS A 1 82 ? -29.698 8.093 -4.180 1.00 49.50 82 LYS A CA 1
ATOM 617 C C . LYS A 1 82 ? -30.350 8.518 -2.854 1.00 49.50 82 LYS A C 1
ATOM 619 O O . LYS A 1 82 ? -30.961 7.669 -2.206 1.00 49.50 82 LYS A O 1
ATOM 624 N N . SER A 1 83 ? -30.178 9.782 -2.467 1.00 47.41 83 SER A N 1
ATOM 625 C CA . SER A 1 83 ? -30.800 10.447 -1.314 1.00 47.41 83 SER A CA 1
ATOM 626 C C . SER A 1 83 ? -31.982 11.281 -1.783 1.00 47.41 83 SER A C 1
ATOM 628 O O . SER A 1 83 ? -32.975 11.347 -1.033 1.00 47.41 83 SER A O 1
#

Radius of gyration: 15.27 Å; chains: 1; bounding box: 51×22×30 Å

Secondary structure (DSSP, 8-state):
-HHHHHHHHHHHHHHHHHHHHHHHHT--S-EEEE--STTTTSHHHHHHHHHHHHHTT--EEEE--SS----HHHHHHHHHT--